Protein AF-A0A7V0VXF1-F1 (afdb_monomer_lite)

Secondary structure (DSSP, 8-state):
---S--------SHHHHHHHT---HHHHHHHHHHHHHTT-HHHH---S---PPPS-SS-S-EEEEES-SHHHHHHTT-PPPSS-EEEEE-GGG---TT----PPTT-------------B-S--SS--GGGGGGGB--

Radius of gyration: 20.46 Å; chains: 1; bounding box: 43×40×68 Å

Sequence (138 aa):
MVEKEQITDMITDILELICKGYFDVDVFADVLIFLERHSFMERYITRDRIKLNPPITNPSKIIALGLNYASHAKESGREAPKEPVIFCKATTSIIGPEEKIVIKSGIGRVDPEVELAVIIGRKAKNVKKEDAGHYIAG

pLDDT: mean 87.44, std 12.32, range [37.88, 97.81]

Foldseek 3Di:
DPDPPDPPDPDDAVLVCLQVVNLDPVNVVVVVVVCVVVVNCPVPPDPDDDQDWPNHLADPWDKDWPQPDCVVCVVVVHGRDPDTDIDTDDRNPGGGPPDDDDDDPPDDDDDDDDDDDWDQSDDDDPDDPVCRVVRTSD

Structure (mmCIF, N/CA/C/O backbone):
data_AF-A0A7V0VXF1-F1
#
_entry.id   AF-A0A7V0VXF1-F1
#
loop_
_atom_site.group_PDB
_atom_site.id
_atom_site.type_symbol
_atom_site.label_atom_id
_atom_site.label_alt_id
_atom_site.label_comp_id
_atom_site.label_asym_id
_atom_site.label_entity_id
_atom_site.label_seq_id
_atom_site.pdbx_PDB_ins_code
_atom_site.Cartn_x
_atom_site.Cartn_y
_atom_site.Cartn_z
_atom_site.occupancy
_atom_site.B_iso_or_equiv
_atom_site.auth_seq_id
_atom_site.auth_comp_id
_atom_site.auth_asym_id
_atom_site.auth_atom_id
_atom_site.pdbx_PDB_model_num
ATOM 1 N N . MET A 1 1 ? 9.529 -3.438 -40.253 1.00 37.88 1 MET A N 1
ATOM 2 C CA . MET A 1 1 ? 9.125 -2.125 -39.710 1.00 37.88 1 MET A CA 1
ATOM 3 C C . MET A 1 1 ? 7.877 -2.362 -38.891 1.00 37.88 1 MET A C 1
ATOM 5 O O . MET A 1 1 ? 6.841 -2.615 -39.481 1.00 37.88 1 MET A O 1
ATOM 9 N N . VAL A 1 2 ? 7.999 -2.413 -37.567 1.00 42.19 2 VAL A N 1
ATOM 10 C CA . VAL A 1 2 ? 6.830 -2.442 -36.677 1.00 42.19 2 VAL A CA 1
ATOM 11 C C . VAL A 1 2 ? 6.361 -0.995 -36.556 1.00 42.19 2 VAL A C 1
ATOM 13 O O . VAL A 1 2 ? 7.185 -0.109 -36.315 1.00 42.19 2 VAL A O 1
ATOM 16 N N . GLU A 1 3 ? 5.089 -0.750 -36.850 1.00 39.94 3 GLU A N 1
ATOM 17 C CA . GLU A 1 3 ? 4.490 0.583 -36.848 1.00 39.94 3 GLU A CA 1
ATOM 18 C C . GLU A 1 3 ? 4.641 1.237 -35.468 1.00 39.94 3 GLU A C 1
ATOM 20 O O . GLU A 1 3 ? 4.429 0.617 -34.430 1.00 39.94 3 GLU A O 1
ATOM 25 N N . LYS A 1 4 ? 5.054 2.509 -35.466 1.00 46.19 4 LYS A N 1
ATOM 26 C CA . LYS A 1 4 ? 5.319 3.340 -34.277 1.00 46.19 4 LYS A CA 1
ATOM 27 C C . LYS A 1 4 ? 4.048 3.746 -33.507 1.00 46.19 4 LYS A C 1
ATOM 29 O O . LYS A 1 4 ? 4.128 4.576 -32.606 1.00 46.19 4 LYS A O 1
ATOM 34 N N . GLU A 1 5 ? 2.894 3.176 -33.831 1.00 45.41 5 GLU A N 1
ATOM 35 C CA . GLU A 1 5 ? 1.595 3.517 -33.250 1.00 45.41 5 GLU A CA 1
ATOM 36 C C . GLU A 1 5 ? 1.151 2.465 -32.238 1.00 45.41 5 GLU A C 1
ATOM 38 O O . GLU A 1 5 ? 0.234 1.692 -32.473 1.00 45.41 5 GLU A O 1
ATOM 43 N N . GLN A 1 6 ? 1.850 2.432 -31.105 1.00 50.28 6 GLN A N 1
ATOM 44 C CA . GLN A 1 6 ? 1.342 2.000 -29.796 1.00 50.28 6 GLN A CA 1
ATOM 45 C C . GLN A 1 6 ? 2.444 2.235 -28.756 1.00 50.28 6 GLN A C 1
ATOM 47 O O . GLN A 1 6 ? 2.839 1.346 -28.006 1.00 50.28 6 GLN A O 1
ATOM 52 N N . ILE A 1 7 ? 2.984 3.458 -28.693 1.00 50.56 7 ILE A N 1
ATOM 53 C CA . ILE A 1 7 ? 3.579 3.892 -27.429 1.00 50.56 7 ILE A CA 1
ATOM 54 C C . ILE A 1 7 ? 2.373 4.102 -26.516 1.00 50.56 7 ILE A C 1
ATOM 56 O O . ILE A 1 7 ? 1.762 5.165 -26.525 1.00 50.56 7 ILE A O 1
ATOM 60 N N . THR A 1 8 ? 1.951 3.037 -25.831 1.00 58.22 8 THR A N 1
ATOM 61 C CA . THR A 1 8 ? 1.044 3.128 -24.685 1.00 58.22 8 THR A CA 1
ATOM 62 C C . THR A 1 8 ? 1.502 4.292 -23.821 1.00 58.22 8 THR A C 1
ATOM 64 O O . THR A 1 8 ? 2.707 4.387 -23.564 1.00 58.22 8 THR A O 1
ATOM 67 N N . ASP A 1 9 ? 0.570 5.156 -23.405 1.00 67.06 9 ASP A N 1
ATOM 68 C CA . ASP A 1 9 ? 0.846 6.225 -22.442 1.00 67.06 9 ASP A CA 1
ATOM 69 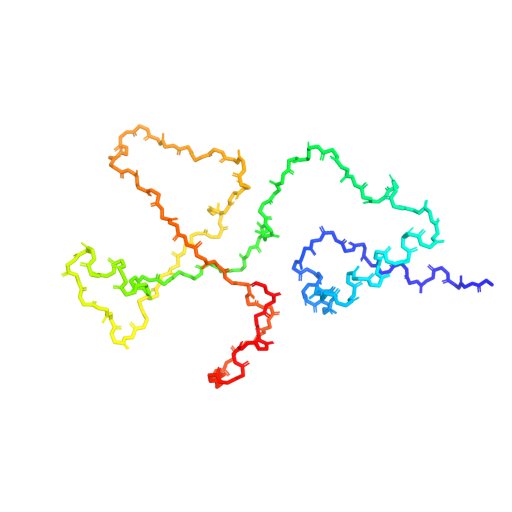C C . ASP A 1 9 ? 1.782 5.684 -21.360 1.00 67.06 9 ASP A C 1
ATOM 71 O O . ASP A 1 9 ? 1.549 4.606 -20.804 1.00 67.06 9 ASP A O 1
ATOM 75 N N . MET A 1 10 ? 2.913 6.366 -21.176 1.00 78.25 10 MET A N 1
ATOM 76 C CA . MET A 1 10 ? 3.975 5.902 -20.297 1.00 78.25 10 MET A CA 1
ATOM 77 C C . MET A 1 10 ? 3.390 5.708 -18.899 1.00 78.25 10 MET A C 1
ATOM 79 O O . MET A 1 10 ? 2.995 6.677 -18.254 1.00 78.25 10 MET A O 1
ATOM 83 N N . ILE A 1 11 ? 3.337 4.458 -18.438 1.00 83.38 11 ILE A N 1
ATOM 84 C CA . ILE A 1 11 ? 2.852 4.147 -17.097 1.00 83.38 11 ILE A CA 1
ATOM 85 C C . ILE A 1 11 ? 3.885 4.677 -16.108 1.00 83.38 11 ILE A C 1
ATOM 87 O O . ILE A 1 11 ? 5.036 4.240 -16.106 1.00 83.38 11 ILE A O 1
ATOM 91 N N . THR A 1 12 ? 3.473 5.640 -15.290 1.00 83.75 12 THR A N 1
ATOM 92 C CA . THR A 1 12 ? 4.360 6.334 -14.340 1.00 83.75 12 THR A CA 1
ATOM 93 C C . THR A 1 12 ? 3.961 6.133 -12.883 1.00 83.75 12 THR A C 1
ATOM 95 O O . THR A 1 12 ? 4.713 6.523 -11.993 1.00 83.75 12 THR A O 1
ATOM 98 N N . ASP A 1 13 ? 2.814 5.498 -12.627 1.00 85.75 13 ASP A N 1
ATOM 99 C CA . ASP A 1 13 ? 2.271 5.290 -11.286 1.00 85.75 13 ASP A CA 1
ATOM 100 C C . ASP A 1 13 ? 1.750 3.855 -11.092 1.00 85.75 13 ASP A C 1
ATOM 102 O O . ASP A 1 13 ? 1.237 3.212 -12.015 1.00 85.75 13 ASP A O 1
ATOM 106 N N . ILE A 1 14 ? 1.873 3.342 -9.866 1.00 90.12 14 ILE A N 1
ATOM 107 C CA . ILE A 1 14 ? 1.487 1.969 -9.524 1.00 90.12 14 ILE A CA 1
ATOM 108 C C . ILE A 1 14 ? -0.026 1.743 -9.636 1.00 90.12 14 ILE A C 1
ATOM 110 O O . ILE A 1 14 ? -0.451 0.634 -9.956 1.00 90.12 14 ILE A O 1
ATOM 114 N N . LEU A 1 15 ? -0.859 2.766 -9.397 1.00 88.75 15 LEU A N 1
ATOM 115 C CA . LEU A 1 15 ? -2.311 2.628 -9.520 1.00 88.75 15 LEU A CA 1
ATOM 116 C C . LEU A 1 15 ? -2.687 2.343 -10.968 1.00 88.75 15 LEU A C 1
ATOM 118 O O . LEU A 1 15 ? -3.608 1.566 -11.215 1.00 88.75 15 LEU A O 1
ATOM 122 N N . GLU A 1 16 ? -1.961 2.923 -11.921 1.00 89.12 16 GLU A N 1
ATOM 123 C CA . GLU A 1 16 ? -2.157 2.641 -13.335 1.00 89.12 16 GLU A CA 1
ATOM 124 C C . GLU A 1 16 ? -1.702 1.219 -13.697 1.00 89.12 16 GLU A C 1
ATOM 126 O O . GLU A 1 16 ? -2.438 0.527 -14.405 1.00 89.12 16 GLU A O 1
ATOM 131 N N . LEU A 1 17 ? -0.575 0.735 -13.149 1.00 90.94 17 LEU A N 1
ATOM 132 C CA . LEU A 1 17 ? -0.166 -0.675 -13.283 1.00 90.94 17 LEU A CA 1
ATOM 133 C C . LEU A 1 17 ? -1.243 -1.628 -12.751 1.00 90.94 17 LEU A C 1
ATOM 135 O O . LEU A 1 17 ? -1.605 -2.589 -13.431 1.00 90.94 17 LEU A O 1
ATOM 139 N N . ILE A 1 18 ? -1.788 -1.346 -11.565 1.00 91.69 18 ILE A N 1
ATOM 140 C CA . ILE A 1 18 ? -2.855 -2.145 -10.949 1.00 91.69 18 ILE A CA 1
ATOM 141 C C . ILE A 1 18 ? -4.119 -2.103 -11.820 1.00 91.69 18 ILE A C 1
ATOM 143 O O . ILE A 1 18 ? -4.689 -3.149 -12.127 1.00 91.69 18 ILE A O 1
ATOM 147 N N . CYS A 1 19 ? -4.539 -0.915 -12.271 1.00 88.25 19 CYS A N 1
ATOM 148 C CA . CYS A 1 19 ? -5.740 -0.746 -13.095 1.00 88.25 19 CYS A CA 1
ATOM 149 C C . CYS A 1 19 ? -5.633 -1.442 -14.457 1.00 88.25 19 CYS A C 1
ATOM 151 O O . CYS A 1 19 ? -6.632 -1.968 -14.948 1.00 88.25 19 CYS A O 1
ATOM 153 N N . LYS A 1 20 ? -4.443 -1.445 -15.071 1.00 88.94 20 LYS A N 1
ATOM 154 C CA . LYS A 1 20 ? -4.186 -2.125 -16.350 1.00 88.94 20 LYS A CA 1
ATOM 155 C C . L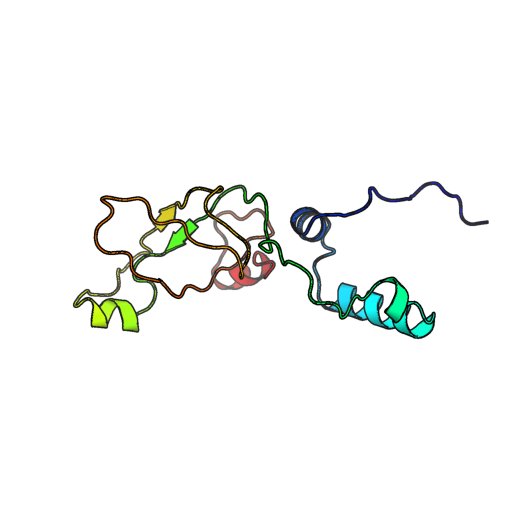YS A 1 20 ? -3.917 -3.626 -16.194 1.00 88.94 20 LYS A C 1
ATOM 157 O O . LYS A 1 20 ? -3.865 -4.323 -17.200 1.00 88.94 20 LYS A O 1
ATOM 162 N N . GLY A 1 21 ? -3.779 -4.128 -14.963 1.00 88.75 21 GLY A N 1
ATOM 163 C CA . GLY A 1 21 ? -3.489 -5.539 -14.694 1.00 88.75 21 GLY A CA 1
ATOM 164 C C . GLY A 1 21 ? -2.035 -5.937 -14.959 1.00 88.75 21 GLY A C 1
ATOM 165 O O . GLY A 1 21 ? -1.768 -7.107 -15.199 1.00 88.75 21 GLY A O 1
ATOM 166 N N . TYR A 1 22 ? -1.110 -4.976 -14.932 1.00 91.44 22 TYR A N 1
ATOM 167 C CA . TYR A 1 22 ? 0.329 -5.207 -15.105 1.00 91.44 22 TYR A CA 1
ATOM 168 C C . TYR A 1 22 ? 1.099 -5.264 -13.781 1.00 91.44 22 TYR A C 1
ATOM 170 O O . TYR A 1 22 ? 2.291 -5.553 -13.781 1.00 91.44 22 TYR A O 1
ATOM 178 N N . PHE A 1 23 ? 0.442 -4.978 -12.652 1.00 92.12 23 PHE A N 1
ATOM 179 C CA . PHE A 1 23 ? 1.019 -5.182 -11.325 1.00 92.12 23 PHE A CA 1
ATOM 180 C C . PHE A 1 23 ? 0.920 -6.661 -10.933 1.00 92.12 23 PHE A C 1
ATOM 182 O O . PHE A 1 23 ? 0.013 -7.059 -10.204 1.00 92.12 23 PHE A O 1
ATOM 189 N N . ASP A 1 24 ? 1.820 -7.468 -11.486 1.00 90.25 24 ASP A N 1
ATOM 190 C CA . ASP A 1 24 ? 1.836 -8.920 -11.334 1.00 90.25 24 ASP A CA 1
ATOM 191 C C . ASP A 1 24 ? 3.282 -9.439 -11.292 1.00 90.25 24 ASP A C 1
ATOM 193 O O . ASP A 1 24 ? 4.166 -8.917 -11.976 1.00 90.25 24 ASP A O 1
ATOM 197 N N . VAL A 1 25 ? 3.534 -10.448 -10.455 1.00 91.75 25 VAL A N 1
ATOM 198 C CA . VAL A 1 25 ? 4.885 -10.978 -10.226 1.00 91.75 25 VAL A CA 1
ATOM 199 C C . VAL A 1 25 ? 5.477 -11.629 -11.474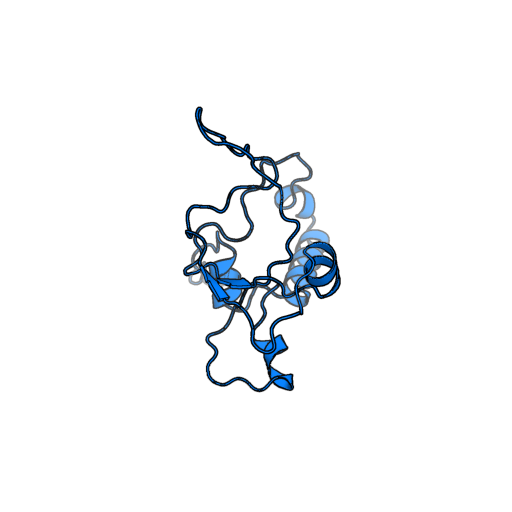 1.00 91.75 25 VAL A C 1
ATOM 201 O O . VAL A 1 25 ? 6.670 -11.453 -11.729 1.00 91.75 25 VAL A O 1
ATOM 204 N N . ASP A 1 26 ? 4.658 -12.312 -12.273 1.00 94.31 26 ASP A N 1
ATOM 205 C CA . ASP A 1 26 ? 5.107 -12.986 -13.489 1.00 94.31 26 ASP A CA 1
ATOM 206 C C . ASP A 1 26 ? 5.447 -11.943 -14.561 1.00 94.31 26 ASP A C 1
ATOM 208 O O . ASP A 1 26 ? 6.488 -12.030 -15.212 1.00 94.31 26 ASP A O 1
ATOM 212 N N . VAL A 1 27 ? 4.649 -10.871 -14.652 1.00 93.25 27 VAL A N 1
ATOM 213 C CA . VAL A 1 27 ? 4.947 -9.724 -15.528 1.00 93.25 27 VAL A CA 1
ATOM 214 C C . VAL A 1 27 ? 6.279 -9.075 -15.144 1.00 93.25 27 VAL A C 1
ATOM 216 O O . VAL A 1 27 ? 7.105 -8.790 -16.015 1.00 93.25 27 VAL A O 1
ATOM 219 N N . PHE A 1 28 ? 6.529 -8.851 -13.851 1.00 93.19 28 PHE A N 1
ATOM 220 C CA . PHE A 1 28 ? 7.806 -8.288 -13.406 1.00 93.19 28 PHE A CA 1
ATOM 221 C C . PHE A 1 28 ? 8.986 -9.230 -13.661 1.00 93.19 28 PHE A C 1
ATOM 223 O O . PHE A 1 28 ? 10.055 -8.762 -14.062 1.00 93.19 28 PHE A O 1
ATOM 230 N N . ALA A 1 29 ? 8.803 -10.538 -13.477 1.00 95.75 29 ALA A N 1
ATOM 231 C CA . ALA A 1 29 ? 9.823 -11.530 -13.793 1.00 95.75 29 ALA A CA 1
ATOM 232 C C . ALA A 1 29 ? 10.185 -11.502 -15.287 1.00 95.75 29 ALA A C 1
ATOM 234 O O . ALA A 1 29 ? 11.368 -11.419 -15.629 1.00 95.75 29 ALA A O 1
ATOM 235 N N . ASP A 1 30 ? 9.185 -11.467 -16.170 1.00 95.88 30 ASP A N 1
ATOM 236 C CA . ASP A 1 30 ? 9.386 -11.377 -17.618 1.00 95.88 30 ASP A CA 1
ATOM 237 C C . ASP A 1 30 ? 10.139 -10.102 -18.023 1.00 95.88 30 ASP A C 1
ATOM 239 O O . ASP A 1 30 ? 11.049 -10.148 -18.860 1.00 95.88 30 ASP A O 1
ATOM 243 N N . VAL A 1 31 ? 9.813 -8.963 -17.399 1.00 93.69 31 VAL A N 1
ATOM 244 C CA . VAL A 1 31 ? 10.531 -7.697 -17.618 1.00 93.69 31 VAL A CA 1
ATOM 245 C C . VAL A 1 31 ? 11.999 -7.827 -17.211 1.00 93.69 31 VAL A C 1
ATOM 247 O O . VAL A 1 31 ? 12.876 -7.438 -17.982 1.00 93.69 31 VAL A O 1
ATOM 250 N N . LEU A 1 32 ? 12.295 -8.398 -16.041 1.00 94.81 32 LEU A N 1
ATOM 251 C CA . LEU A 1 32 ? 13.675 -8.573 -15.578 1.00 94.81 32 LEU A CA 1
ATOM 252 C C . LEU A 1 32 ? 14.474 -9.509 -16.496 1.00 94.81 32 LEU A C 1
ATOM 254 O O . LEU A 1 32 ? 15.589 -9.164 -16.891 1.00 94.81 32 LEU A O 1
ATOM 258 N N . ILE A 1 33 ? 13.881 -10.632 -16.913 1.00 96.44 33 ILE A N 1
ATOM 259 C CA . ILE A 1 33 ? 14.489 -11.570 -17.871 1.00 96.44 33 ILE A CA 1
ATOM 260 C C . ILE A 1 33 ? 14.776 -10.865 -19.202 1.00 96.44 33 ILE A C 1
ATOM 262 O O . ILE A 1 33 ? 15.848 -11.034 -19.794 1.00 96.44 33 ILE A O 1
ATOM 266 N N . PHE A 1 34 ? 13.835 -10.052 -19.689 1.00 96.19 34 PHE A N 1
ATOM 267 C CA . PHE A 1 34 ? 14.027 -9.273 -20.906 1.00 96.19 34 PHE A CA 1
ATOM 268 C C . PHE A 1 34 ? 15.187 -8.281 -20.766 1.00 96.19 34 PHE A C 1
ATOM 270 O O . PHE A 1 34 ? 16.026 -8.193 -21.667 1.00 96.19 34 PHE A O 1
ATOM 277 N N . LEU A 1 35 ? 15.250 -7.539 -19.659 1.00 95.88 35 LEU A N 1
ATOM 278 C CA . LEU A 1 35 ? 16.310 -6.561 -19.414 1.00 95.88 35 LEU A CA 1
ATOM 279 C C . LEU A 1 35 ? 17.687 -7.225 -19.324 1.00 95.88 35 LEU A C 1
ATOM 281 O O . LEU A 1 35 ? 18.647 -6.707 -19.898 1.00 95.88 35 LEU A O 1
ATOM 285 N N . GLU A 1 36 ? 17.784 -8.376 -18.664 1.00 95.62 36 GLU A N 1
ATOM 286 C CA . GLU A 1 36 ? 19.019 -9.153 -18.573 1.00 95.62 36 GLU A CA 1
ATOM 287 C C . GLU A 1 36 ? 19.469 -9.656 -19.950 1.00 95.62 36 GLU A C 1
ATOM 289 O O . GLU A 1 36 ? 20.596 -9.379 -20.373 1.00 95.62 36 GLU A O 1
ATOM 294 N N . ARG A 1 37 ? 18.563 -10.298 -20.703 1.00 97.44 37 ARG A N 1
ATOM 295 C CA . ARG A 1 37 ? 18.852 -10.872 -22.031 1.00 97.44 37 ARG A CA 1
ATOM 296 C C . ARG A 1 37 ? 19.405 -9.852 -23.027 1.00 97.44 37 ARG A C 1
ATOM 298 O O . ARG A 1 37 ? 20.184 -10.222 -23.901 1.00 97.44 37 ARG A O 1
ATOM 305 N N . HIS A 1 38 ? 19.004 -8.587 -22.915 1.00 96.88 38 HIS A N 1
ATOM 306 C CA . HIS A 1 38 ? 19.437 -7.516 -23.820 1.00 96.88 38 HIS A CA 1
ATOM 307 C C . HIS A 1 38 ? 20.460 -6.562 -23.187 1.00 96.88 38 HIS A C 1
ATOM 309 O O . HIS A 1 38 ? 20.712 -5.493 -23.740 1.00 96.88 38 HIS A O 1
ATOM 315 N N . SER A 1 39 ? 21.046 -6.925 -22.038 1.00 95.12 39 SER A N 1
ATOM 316 C CA . SER A 1 39 ? 22.051 -6.110 -21.337 1.00 95.12 39 SER A CA 1
ATOM 317 C C . SER A 1 39 ? 21.568 -4.687 -21.005 1.00 95.12 39 SER A C 1
ATOM 319 O O . SER A 1 39 ? 22.329 -3.723 -21.053 1.00 95.12 39 SER A O 1
ATOM 321 N N . PHE A 1 40 ? 20.287 -4.549 -20.652 1.00 95.75 40 PHE A N 1
ATOM 322 C CA . PHE A 1 40 ? 19.648 -3.283 -20.281 1.00 95.75 40 PHE A CA 1
ATOM 323 C C . PHE A 1 40 ? 19.458 -3.093 -18.771 1.00 95.75 40 PHE A C 1
ATOM 325 O O . PHE A 1 40 ? 18.939 -2.055 -18.362 1.00 95.75 40 PHE A O 1
ATOM 332 N N . MET A 1 41 ? 19.901 -4.038 -17.938 1.00 92.31 41 MET A N 1
ATOM 333 C CA . MET A 1 41 ? 19.773 -3.951 -16.475 1.00 92.31 41 MET A CA 1
ATOM 334 C C . MET A 1 41 ? 20.330 -2.637 -15.917 1.00 92.31 41 MET A C 1
ATOM 336 O O . MET A 1 41 ? 19.591 -1.885 -15.294 1.00 92.31 41 MET A O 1
ATOM 340 N N . GLU A 1 42 ? 21.581 -2.298 -16.233 1.00 89.31 42 GLU A N 1
ATOM 341 C CA . GLU A 1 42 ? 22.242 -1.073 -15.743 1.00 89.31 42 GLU A CA 1
ATOM 342 C C . GLU A 1 42 ? 21.592 0.223 -16.258 1.00 89.31 42 GLU A C 1
ATOM 344 O O . GLU A 1 42 ? 21.820 1.301 -15.718 1.00 89.31 42 GLU A O 1
ATOM 349 N N . ARG A 1 43 ? 20.772 0.141 -17.314 1.00 89.19 43 ARG A N 1
ATOM 350 C CA . ARG A 1 43 ? 20.069 1.301 -17.873 1.00 89.19 43 ARG A CA 1
ATOM 351 C C . ARG A 1 43 ? 18.771 1.619 -17.129 1.00 89.19 43 ARG A C 1
ATOM 353 O O . ARG A 1 43 ? 18.397 2.787 -17.074 1.00 89.19 43 ARG A O 1
ATOM 360 N N . TYR A 1 44 ? 18.068 0.603 -16.627 1.00 87.75 44 TYR A N 1
ATOM 361 C CA . TYR A 1 44 ? 16.715 0.756 -16.070 1.00 87.75 44 TYR A CA 1
ATOM 362 C C . TYR A 1 44 ? 16.603 0.398 -14.588 1.00 87.75 44 TYR A C 1
ATOM 364 O O . TYR A 1 44 ? 15.649 0.817 -13.938 1.00 87.75 44 TYR A O 1
ATOM 372 N N . ILE A 1 45 ? 17.567 -0.339 -14.039 1.00 85.50 45 ILE A N 1
ATOM 373 C CA . ILE A 1 45 ? 17.631 -0.663 -12.617 1.00 85.50 45 ILE A CA 1
ATOM 374 C C . ILE A 1 45 ? 18.699 0.221 -11.984 1.00 85.50 45 ILE A C 1
ATOM 376 O O . ILE A 1 45 ? 19.890 0.043 -12.224 1.00 85.50 45 ILE A O 1
ATOM 380 N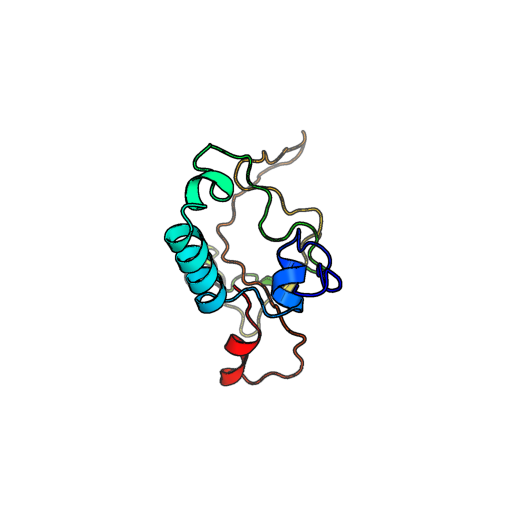 N . THR A 1 46 ? 18.274 1.171 -11.153 1.00 82.38 46 THR A N 1
ATOM 381 C CA . THR A 1 46 ? 19.204 1.929 -10.314 1.00 82.38 46 THR A CA 1
ATOM 382 C C . THR A 1 46 ? 19.481 1.168 -9.021 1.00 82.38 46 THR A C 1
ATOM 384 O O . THR A 1 46 ? 18.571 0.627 -8.391 1.00 82.38 46 THR A O 1
ATOM 387 N N . ARG A 1 47 ? 20.756 1.121 -8.632 1.00 72.38 47 ARG A N 1
ATOM 388 C CA . ARG A 1 47 ? 21.204 0.635 -7.316 1.00 72.38 47 ARG A CA 1
ATOM 389 C C . ARG A 1 47 ? 21.505 1.786 -6.358 1.00 72.38 47 ARG A C 1
ATOM 391 O O . ARG A 1 47 ? 21.902 1.544 -5.219 1.00 72.38 47 ARG A O 1
ATOM 398 N N . ASP A 1 48 ? 21.346 3.021 -6.826 1.00 82.19 48 ASP A N 1
ATOM 399 C CA . ASP A 1 48 ? 21.598 4.201 -6.021 1.00 82.19 48 ASP A CA 1
ATOM 400 C C . ASP A 1 48 ? 20.541 4.337 -4.935 1.00 82.19 48 ASP A C 1
ATOM 402 O O . ASP A 1 48 ? 19.390 3.905 -5.061 1.00 82.19 48 ASP A O 1
ATOM 406 N N . ARG A 1 49 ? 20.935 4.997 -3.849 1.00 78.06 49 ARG A N 1
ATOM 407 C CA . ARG A 1 49 ? 20.007 5.333 -2.782 1.00 78.06 49 ARG A CA 1
ATOM 408 C C . ARG A 1 49 ? 19.067 6.437 -3.266 1.00 78.06 49 ARG A C 1
ATOM 410 O O . ARG A 1 49 ? 19.398 7.619 -3.210 1.00 78.06 49 ARG A O 1
ATOM 417 N N . ILE A 1 50 ? 17.900 6.036 -3.752 1.00 86.94 50 ILE A N 1
ATOM 418 C CA . ILE A 1 50 ? 16.831 6.943 -4.174 1.00 86.94 50 ILE A CA 1
ATOM 419 C C . ILE A 1 50 ? 15.930 7.318 -2.995 1.00 86.94 50 ILE A C 1
ATOM 421 O O . ILE A 1 50 ? 15.717 6.523 -2.078 1.00 86.94 50 ILE A O 1
ATOM 425 N N . LYS A 1 51 ? 15.357 8.527 -3.030 1.00 89.56 51 LYS A N 1
ATOM 426 C CA . LYS A 1 51 ? 14.257 8.878 -2.125 1.00 89.56 51 LYS A CA 1
ATOM 427 C C . LYS A 1 51 ? 13.020 8.091 -2.559 1.00 89.56 51 LYS A C 1
ATOM 429 O O . LYS A 1 51 ? 12.497 8.323 -3.647 1.00 89.56 51 LYS A O 1
ATOM 434 N N . LEU A 1 52 ? 12.548 7.193 -1.701 1.00 89.56 52 LEU A N 1
ATOM 435 C CA . LEU A 1 52 ? 11.308 6.461 -1.933 1.00 89.56 52 LEU A CA 1
ATOM 436 C C . LEU A 1 52 ? 10.100 7.327 -1.563 1.00 89.56 52 LEU A C 1
ATOM 438 O O . LEU A 1 52 ? 10.011 7.864 -0.457 1.00 89.56 52 LEU A O 1
ATOM 442 N N . ASN A 1 53 ? 9.163 7.427 -2.498 1.00 91.25 53 ASN A N 1
ATOM 443 C CA . ASN A 1 53 ? 7.809 7.898 -2.236 1.00 91.25 53 ASN A CA 1
ATOM 444 C C . ASN A 1 53 ? 6.993 6.774 -1.576 1.00 91.25 53 ASN A C 1
ATOM 446 O O . ASN A 1 53 ? 7.407 5.609 -1.619 1.00 91.25 53 ASN A O 1
ATOM 450 N N . PRO A 1 54 ? 5.837 7.078 -0.966 1.00 91.69 54 PRO A N 1
ATOM 451 C CA . PRO A 1 54 ? 4.925 6.014 -0.579 1.00 91.69 54 PRO A CA 1
ATOM 452 C C . PRO A 1 54 ? 4.486 5.206 -1.812 1.00 91.69 54 PRO A C 1
ATOM 454 O O . PRO A 1 54 ? 4.361 5.794 -2.889 1.00 91.69 54 PRO A O 1
ATOM 457 N N . PRO A 1 55 ? 4.203 3.895 -1.671 1.00 88.25 55 PRO A N 1
ATOM 458 C CA . PRO A 1 55 ? 3.795 3.058 -2.799 1.00 88.25 55 PRO A CA 1
ATOM 459 C C . PRO A 1 55 ? 2.588 3.631 -3.543 1.00 88.25 55 PRO A C 1
ATOM 461 O O . PRO A 1 55 ? 2.586 3.670 -4.763 1.00 88.25 55 PRO A O 1
ATOM 464 N N . ILE A 1 56 ? 1.595 4.137 -2.806 1.00 91.38 56 ILE A N 1
ATOM 465 C CA . ILE A 1 56 ? 0.406 4.789 -3.356 1.00 91.38 56 ILE A CA 1
ATOM 466 C C . ILE A 1 56 ? 0.444 6.268 -2.982 1.00 91.38 56 ILE A C 1
ATOM 468 O O . ILE A 1 56 ? 0.316 6.619 -1.809 1.00 91.38 56 ILE A O 1
ATOM 472 N N . THR A 1 57 ? 0.602 7.135 -3.979 1.00 89.44 57 THR A N 1
ATOM 473 C CA . THR A 1 57 ? 0.755 8.587 -3.777 1.00 89.44 57 THR A CA 1
ATOM 474 C C . THR A 1 57 ? -0.580 9.320 -3.636 1.00 89.44 57 THR A C 1
ATOM 476 O O . THR A 1 57 ? -0.646 10.351 -2.971 1.00 89.44 57 THR A O 1
ATOM 479 N N . ASN A 1 58 ? -1.654 8.790 -4.230 1.00 89.75 58 ASN A N 1
ATOM 480 C CA . ASN A 1 58 ? -2.978 9.412 -4.209 1.00 89.75 58 ASN A CA 1
ATOM 481 C C . ASN A 1 58 ? -4.104 8.367 -4.069 1.00 89.75 58 ASN A C 1
ATOM 483 O O . ASN A 1 58 ? -4.839 8.101 -5.026 1.00 89.75 58 ASN A O 1
ATOM 487 N N . PRO A 1 59 ? -4.247 7.722 -2.897 1.00 91.75 59 PRO A N 1
ATOM 488 C CA . PRO A 1 59 ? -5.310 6.748 -2.688 1.00 91.75 59 PRO A CA 1
ATOM 489 C C . PRO A 1 59 ? -6.679 7.436 -2.659 1.00 91.75 59 PRO A C 1
ATOM 491 O O . PRO A 1 59 ? -6.849 8.504 -2.075 1.00 91.75 59 PRO A O 1
ATOM 494 N N . SER A 1 60 ? -7.706 6.778 -3.204 1.00 92.31 60 SER A N 1
ATOM 495 C CA . SER A 1 60 ? -9.080 7.298 -3.120 1.00 92.31 60 SER A CA 1
ATOM 496 C C . SER A 1 60 ? -9.640 7.288 -1.690 1.00 92.31 60 SER A C 1
ATOM 498 O O . SER A 1 60 ? -10.487 8.117 -1.350 1.00 92.31 60 SER A O 1
ATOM 500 N N . LYS A 1 61 ? -9.196 6.330 -0.862 1.00 94.12 61 LYS A N 1
ATOM 501 C CA . LYS A 1 61 ? -9.588 6.135 0.541 1.00 94.12 61 LYS A CA 1
ATOM 502 C C . LYS A 1 61 ? -8.465 5.438 1.305 1.00 94.12 61 LYS A C 1
ATOM 504 O O . LYS A 1 61 ? -7.767 4.604 0.739 1.00 94.12 61 LYS A O 1
ATOM 509 N N . ILE A 1 62 ? -8.369 5.720 2.602 1.00 96.25 62 ILE A N 1
ATOM 510 C CA . ILE A 1 62 ? -7.575 4.939 3.555 1.00 96.25 62 ILE A CA 1
ATOM 511 C C . ILE A 1 62 ? -8.529 4.467 4.642 1.00 96.25 62 ILE A C 1
ATOM 513 O O . ILE A 1 62 ? -9.084 5.285 5.378 1.00 96.25 62 ILE A O 1
ATOM 517 N N . ILE A 1 63 ? -8.737 3.156 4.710 1.00 95.88 63 ILE A N 1
ATOM 518 C CA . ILE A 1 63 ? -9.635 2.515 5.668 1.00 95.88 63 ILE A CA 1
ATOM 519 C C . ILE A 1 63 ? -8.763 1.758 6.663 1.00 95.88 63 ILE A C 1
ATOM 521 O O . ILE A 1 63 ? -7.982 0.899 6.265 1.00 95.88 63 ILE A O 1
ATOM 525 N N . ALA A 1 64 ? -8.892 2.093 7.940 1.00 94.38 64 ALA A N 1
ATOM 526 C CA . ALA A 1 64 ? -8.153 1.470 9.025 1.00 94.38 64 ALA A CA 1
ATOM 527 C C . ALA A 1 64 ? -9.096 0.646 9.909 1.00 94.38 64 ALA A C 1
ATOM 529 O O . ALA A 1 64 ? -10.295 0.933 10.012 1.00 94.38 64 ALA A O 1
ATOM 530 N N . LEU A 1 65 ? -8.532 -0.385 10.536 1.00 91.88 65 LEU A N 1
ATOM 531 C CA . LEU A 1 65 ? -9.239 -1.292 11.430 1.00 91.88 65 LEU A CA 1
ATOM 532 C C . LEU A 1 65 ? -8.705 -1.124 12.849 1.00 91.88 65 LEU A C 1
ATOM 534 O O . LEU A 1 65 ? -7.515 -1.288 13.091 1.00 91.88 65 LEU A O 1
ATOM 538 N N . GLY A 1 66 ? -9.589 -0.798 13.785 1.00 88.25 66 GLY A N 1
ATOM 539 C CA . GLY A 1 66 ? -9.260 -0.711 15.202 1.00 88.25 66 GLY A CA 1
ATOM 540 C C . GLY A 1 66 ? -9.356 -2.072 15.886 1.00 88.25 66 GLY A C 1
ATOM 541 O O . GLY A 1 66 ? -10.288 -2.833 15.624 1.00 88.25 66 GLY A O 1
ATOM 542 N N . LEU A 1 67 ? -8.421 -2.350 16.801 1.00 82.44 67 LEU A N 1
ATOM 543 C CA . LEU A 1 67 ? -8.430 -3.536 17.675 1.00 82.44 67 LEU A CA 1
ATOM 544 C C . LEU A 1 67 ? -8.547 -4.879 16.922 1.00 82.44 67 LEU A C 1
ATOM 546 O O . LEU A 1 67 ? -9.065 -5.856 17.461 1.00 82.44 67 LEU A O 1
ATOM 550 N N . ASN A 1 68 ? -8.062 -4.944 15.679 1.00 83.12 68 ASN A N 1
ATOM 551 C CA . ASN A 1 68 ? -8.102 -6.150 14.844 1.00 83.12 68 ASN A CA 1
ATOM 552 C C . ASN A 1 68 ? -6.980 -7.154 15.166 1.00 83.12 68 ASN A C 1
ATOM 554 O O . ASN A 1 68 ? -7.043 -8.301 14.728 1.00 83.12 68 ASN A O 1
ATOM 558 N N . TYR A 1 69 ? -5.985 -6.755 15.963 1.00 81.31 69 TYR A N 1
ATOM 559 C CA . TYR A 1 69 ? -4.975 -7.650 16.521 1.00 81.31 69 TYR A CA 1
ATOM 560 C C . TYR A 1 69 ? -5.367 -8.057 17.941 1.00 81.31 69 TYR A C 1
ATOM 562 O O . TYR A 1 69 ? -5.382 -7.241 18.864 1.00 81.31 69 TYR A O 1
ATOM 570 N N . ALA A 1 70 ? -5.654 -9.347 18.133 1.00 72.50 70 ALA A N 1
ATOM 571 C CA . ALA A 1 70 ? -6.100 -9.881 19.420 1.00 72.50 70 ALA A CA 1
ATOM 572 C C . ALA A 1 70 ? -5.080 -9.663 20.555 1.00 72.50 70 ALA A C 1
ATOM 574 O O . ALA A 1 70 ? -5.470 -9.514 21.711 1.00 72.50 70 ALA A O 1
ATOM 575 N N . SER A 1 71 ? -3.782 -9.635 20.239 1.00 73.56 71 SER A N 1
ATOM 576 C CA . SER A 1 71 ? -2.713 -9.305 21.191 1.00 73.56 71 SER A CA 1
ATOM 577 C C . SER A 1 71 ? -2.813 -7.859 21.684 1.00 73.56 71 SER A C 1
ATOM 579 O O . SER A 1 71 ? -2.787 -7.628 22.889 1.00 73.56 71 SER A O 1
ATOM 581 N N . HIS A 1 72 ? -3.011 -6.909 20.772 1.00 75.50 72 HIS A N 1
ATOM 582 C CA . HIS A 1 72 ? -3.135 -5.487 21.091 1.00 75.50 72 HIS A CA 1
ATOM 583 C C . HIS A 1 72 ? -4.426 -5.170 21.869 1.00 75.50 72 HIS A C 1
ATOM 585 O O . HIS A 1 72 ? -4.422 -4.371 22.808 1.00 75.50 72 HIS A O 1
ATOM 591 N N . ALA A 1 73 ? -5.532 -5.855 21.550 1.00 73.88 73 ALA A N 1
ATOM 592 C CA . ALA A 1 73 ? -6.773 -5.740 22.320 1.00 73.88 73 ALA A CA 1
ATOM 593 C C . ALA A 1 73 ? -6.570 -6.159 23.790 1.00 73.88 73 ALA A C 1
ATOM 595 O O . ALA A 1 73 ? -6.953 -5.422 24.702 1.00 73.88 73 ALA A O 1
ATOM 596 N N . LYS A 1 74 ? -5.885 -7.292 24.018 1.00 72.69 74 LYS A N 1
ATOM 597 C CA . LYS A 1 74 ? -5.552 -7.788 25.364 1.00 72.69 74 LYS A CA 1
ATOM 598 C C . LYS A 1 74 ? -4.658 -6.824 26.144 1.00 72.69 74 LYS A C 1
ATOM 600 O O . LYS A 1 74 ? -4.920 -6.600 27.321 1.00 72.69 74 LYS A O 1
ATOM 605 N N . GLU A 1 75 ? -3.641 -6.247 25.504 1.00 71.00 75 GLU A N 1
ATOM 606 C CA . GLU A 1 75 ? -2.744 -5.254 26.120 1.00 71.00 75 GLU A CA 1
ATOM 607 C C . GLU A 1 75 ? -3.505 -4.008 26.593 1.00 71.00 75 GLU A C 1
ATOM 609 O O . GLU A 1 75 ? -3.262 -3.493 27.682 1.00 71.00 75 GLU A O 1
ATOM 614 N N . SER A 1 76 ? -4.501 -3.581 25.817 1.00 69.81 76 SER A N 1
ATOM 615 C CA . SER A 1 76 ? -5.363 -2.445 26.155 1.00 69.81 76 SER A CA 1
ATOM 616 C C . SER A 1 76 ? -6.443 -2.769 27.201 1.00 69.81 76 SER A C 1
ATOM 618 O O . SER A 1 76 ? -7.275 -1.909 27.499 1.00 69.81 76 SER A O 1
ATOM 620 N N . GLY A 1 77 ? -6.493 -4.004 27.719 1.00 76.81 77 GLY A N 1
ATOM 621 C CA . GLY A 1 77 ? -7.543 -4.467 28.634 1.00 76.81 77 GLY A CA 1
ATOM 622 C C . GLY A 1 77 ? -8.937 -4.515 27.999 1.00 76.81 77 GLY A C 1
ATOM 623 O O . GLY A 1 77 ? -9.939 -4.405 28.705 1.00 76.81 77 GLY A O 1
ATOM 624 N N . ARG A 1 78 ? -9.016 -4.628 26.666 1.00 72.94 78 ARG A N 1
ATOM 625 C CA . ARG A 1 78 ? -10.267 -4.628 25.896 1.00 72.94 78 ARG A CA 1
ATOM 626 C C . ARG A 1 78 ? -10.515 -6.001 25.277 1.00 72.94 78 ARG A C 1
ATOM 628 O O . ARG A 1 78 ? -9.591 -6.680 24.836 1.00 72.94 78 ARG A O 1
ATOM 635 N N . GLU A 1 79 ? -11.778 -6.402 25.198 1.00 75.00 79 GLU A N 1
ATOM 636 C CA . GLU A 1 79 ? -12.154 -7.561 24.389 1.00 75.00 79 GLU A CA 1
ATOM 637 C C . GLU A 1 79 ? -12.037 -7.226 22.898 1.00 75.00 79 GLU A C 1
ATOM 639 O O . GLU A 1 79 ? -12.304 -6.097 22.475 1.00 75.00 79 GLU A O 1
ATOM 644 N N . ALA A 1 80 ? -11.636 -8.212 22.093 1.00 76.56 80 ALA A N 1
ATOM 645 C CA . ALA A 1 80 ? -11.655 -8.062 20.645 1.00 76.56 80 ALA A CA 1
ATOM 646 C C . ALA A 1 80 ? -13.111 -7.852 20.185 1.00 76.56 80 ALA A C 1
ATOM 648 O O . ALA A 1 80 ? -13.996 -8.615 20.590 1.00 76.56 80 ALA A O 1
ATOM 649 N N . PRO A 1 81 ? -13.386 -6.829 19.362 1.00 81.38 81 PRO A N 1
ATOM 650 C CA . PRO A 1 81 ? -14.745 -6.531 18.946 1.00 81.38 81 PRO A CA 1
ATOM 651 C C . PRO A 1 81 ? -15.298 -7.660 18.061 1.00 81.38 81 PRO A C 1
ATOM 653 O O . PRO A 1 81 ? -14.574 -8.262 17.268 1.00 81.38 81 PRO A O 1
ATOM 656 N N . LYS A 1 82 ? -16.599 -7.954 18.194 1.00 85.50 82 LYS A N 1
ATOM 657 C CA . LYS A 1 82 ? -17.279 -9.000 17.400 1.00 85.50 82 LYS A CA 1
ATOM 658 C C . LYS A 1 82 ? -17.394 -8.645 15.917 1.00 85.50 82 LYS A C 1
ATOM 660 O O . LYS A 1 82 ? -17.499 -9.535 15.082 1.00 85.50 82 LYS A O 1
ATOM 665 N N . GLU A 1 83 ? -17.374 -7.353 15.612 1.00 87.38 83 GLU A N 1
ATOM 666 C CA . GLU A 1 83 ? -17.381 -6.808 14.261 1.00 87.38 83 GLU A CA 1
ATOM 667 C C . GLU A 1 83 ? -16.197 -5.846 14.087 1.00 87.38 83 GLU A C 1
ATOM 669 O O . GLU A 1 83 ? -15.747 -5.253 15.072 1.00 87.38 83 GLU A O 1
ATOM 674 N N . PRO A 1 84 ? -15.672 -5.667 12.862 1.00 87.94 84 PRO A N 1
ATOM 675 C CA . PRO A 1 84 ? -14.548 -4.770 12.630 1.00 87.94 84 PRO A CA 1
ATOM 676 C C . PRO A 1 84 ? -14.881 -3.319 12.997 1.00 87.94 84 PRO A C 1
ATOM 678 O O . PRO A 1 84 ? -15.842 -2.740 12.491 1.00 87.94 84 PRO A O 1
ATOM 681 N N . VAL A 1 85 ? -14.041 -2.699 13.827 1.00 90.62 85 VAL A N 1
ATOM 682 C CA . VAL A 1 85 ? -14.118 -1.257 14.090 1.00 90.62 85 VAL A CA 1
ATOM 683 C C . VAL A 1 85 ? -13.435 -0.534 12.939 1.00 90.62 85 VAL A C 1
ATOM 685 O O . VAL A 1 85 ? -12.218 -0.608 12.799 1.00 90.62 85 VAL A O 1
ATOM 688 N N . ILE A 1 86 ? -14.213 0.150 12.105 1.00 93.88 86 ILE A N 1
ATOM 689 C CA . ILE A 1 86 ? -13.717 0.794 10.887 1.00 93.88 86 ILE A CA 1
ATOM 690 C C . ILE A 1 86 ? -13.653 2.308 11.078 1.00 93.88 86 ILE A C 1
ATOM 692 O O . ILE A 1 86 ? -14.617 2.928 11.526 1.00 93.88 86 ILE A O 1
ATOM 696 N N . PHE A 1 87 ? -12.540 2.914 10.671 1.00 94.31 87 PHE A N 1
ATOM 697 C CA . PHE A 1 87 ? -12.394 4.366 10.588 1.00 94.31 87 PHE A CA 1
ATOM 698 C C . PHE A 1 87 ? -11.575 4.769 9.359 1.00 94.31 87 PHE A C 1
ATOM 700 O O . PHE A 1 87 ? -10.918 3.942 8.729 1.00 94.31 87 PHE A O 1
ATOM 707 N N . CYS A 1 88 ? -11.638 6.046 8.984 1.00 95.69 88 CYS A N 1
ATOM 708 C CA . CYS A 1 88 ? -10.889 6.577 7.847 1.00 95.69 88 CYS A CA 1
ATOM 709 C C . CYS A 1 88 ? -9.727 7.448 8.324 1.00 95.69 88 CYS A C 1
ATOM 711 O O . CYS A 1 88 ? -9.884 8.242 9.252 1.00 95.69 88 CYS A O 1
ATOM 713 N N . LYS A 1 89 ? -8.588 7.341 7.639 1.00 94.94 89 LYS A N 1
ATOM 714 C CA . LYS A 1 89 ? -7.484 8.307 7.735 1.00 94.94 89 LYS A CA 1
ATOM 715 C C . LYS A 1 89 ? -7.565 9.275 6.547 1.00 94.94 89 LYS A C 1
ATOM 717 O O . LYS A 1 89 ? -8.128 8.943 5.502 1.00 94.94 89 LYS A O 1
ATOM 722 N N . ALA A 1 90 ? -7.044 10.490 6.715 1.00 95.62 90 ALA A N 1
ATOM 723 C CA . ALA A 1 90 ? -7.003 11.468 5.630 1.00 95.62 90 ALA A CA 1
ATOM 724 C C . ALA A 1 90 ? -6.108 10.945 4.498 1.00 95.62 90 ALA A C 1
ATOM 726 O O . ALA A 1 90 ? -4.984 10.532 4.752 1.00 95.62 90 ALA A O 1
ATOM 727 N N . THR A 1 91 ? -6.564 10.985 3.246 1.00 95.56 91 THR A N 1
ATOM 728 C CA . THR A 1 91 ? -5.781 10.472 2.102 1.00 95.56 91 THR A CA 1
ATOM 729 C C . THR A 1 91 ? -4.445 11.197 1.922 1.00 95.56 91 THR A C 1
ATOM 731 O O . THR A 1 91 ? -3.489 10.620 1.422 1.00 95.56 91 THR A O 1
ATOM 734 N N . THR A 1 92 ? -4.356 12.434 2.410 1.00 94.00 92 THR A N 1
ATOM 735 C CA . THR A 1 92 ? -3.149 13.267 2.423 1.00 94.00 92 THR A CA 1
ATOM 736 C C . THR A 1 92 ? -2.180 12.946 3.568 1.00 94.00 92 THR A C 1
ATOM 738 O O . THR A 1 92 ? -1.206 13.673 3.743 1.00 94.00 92 THR A O 1
ATOM 741 N N . SER A 1 93 ? -2.451 11.935 4.404 1.00 93.38 93 SER A N 1
ATOM 742 C CA . SER A 1 93 ? -1.612 11.605 5.568 1.00 93.38 93 SER A CA 1
ATOM 743 C C . SER A 1 93 ? -0.527 10.562 5.287 1.00 93.38 93 SER A C 1
ATOM 745 O O . SER A 1 93 ? 0.198 10.201 6.211 1.00 93.38 93 SER A O 1
ATOM 747 N N . ILE A 1 94 ? -0.436 10.031 4.064 1.00 93.75 94 ILE A N 1
ATOM 748 C CA . ILE A 1 94 ? 0.610 9.079 3.676 1.00 93.75 94 ILE A CA 1
ATOM 749 C C . ILE A 1 94 ? 1.856 9.857 3.243 1.00 93.75 94 ILE A C 1
ATOM 751 O O . ILE A 1 94 ? 1.767 10.768 2.424 1.00 93.75 94 ILE A O 1
ATOM 755 N N . ILE A 1 95 ? 3.012 9.465 3.771 1.00 94.62 95 ILE A N 1
ATOM 756 C CA . ILE A 1 95 ? 4.331 10.003 3.417 1.00 94.62 95 ILE A CA 1
ATOM 757 C C . ILE A 1 95 ? 5.301 8.852 3.131 1.00 94.62 95 ILE A C 1
ATOM 759 O O . ILE A 1 95 ? 5.011 7.697 3.456 1.00 94.62 95 ILE A O 1
ATOM 763 N N . GLY A 1 96 ? 6.438 9.154 2.503 1.00 94.44 96 GLY A N 1
ATOM 764 C CA . GLY A 1 96 ? 7.472 8.161 2.220 1.00 94.44 96 GLY A CA 1
ATOM 765 C C . GLY A 1 96 ? 8.106 7.581 3.495 1.00 94.44 96 GLY A C 1
ATOM 766 O O . GLY A 1 96 ? 8.068 8.214 4.552 1.00 94.44 96 GLY A O 1
ATOM 767 N N . PRO A 1 97 ? 8.738 6.398 3.409 1.00 93.56 97 PRO A N 1
ATOM 768 C CA . PRO A 1 97 ? 9.260 5.673 4.574 1.00 93.56 97 PRO A CA 1
ATOM 769 C C . PRO A 1 97 ? 10.382 6.408 5.324 1.00 93.56 97 PRO A C 1
ATOM 771 O O . PRO A 1 97 ? 10.588 6.168 6.508 1.00 93.56 97 PRO A O 1
ATOM 774 N N . GLU A 1 98 ? 11.107 7.304 4.649 1.00 93.62 98 GLU A N 1
ATOM 775 C CA . GLU A 1 98 ? 12.180 8.112 5.248 1.00 93.62 98 GLU A CA 1
ATOM 776 C C . GLU A 1 98 ? 11.734 9.555 5.569 1.00 93.62 98 GLU A C 1
ATOM 778 O O . GLU A 1 98 ? 12.545 10.389 5.981 1.00 93.62 98 GLU A O 1
ATOM 783 N N . GLU A 1 99 ? 10.456 9.890 5.359 1.00 94.31 99 GLU A N 1
ATOM 784 C CA . GLU A 1 99 ? 9.944 11.238 5.605 1.00 94.31 99 GLU A CA 1
ATOM 785 C C . GLU A 1 99 ? 9.612 11.474 7.083 1.00 94.31 99 GLU A C 1
ATOM 787 O O . GLU A 1 99 ? 9.265 10.570 7.841 1.00 94.31 99 GLU A O 1
ATOM 792 N N . LYS A 1 100 ? 9.742 12.730 7.520 1.00 94.62 100 LYS A N 1
ATOM 793 C CA . LYS A 1 100 ? 9.595 13.095 8.932 1.00 94.62 100 LYS A CA 1
ATOM 794 C C . LYS A 1 100 ? 8.135 13.366 9.280 1.00 94.62 100 LYS A C 1
ATOM 796 O O . LYS A 1 100 ? 7.479 14.177 8.629 1.00 94.62 100 LYS A O 1
ATOM 801 N N . ILE A 1 101 ? 7.676 12.798 10.392 1.00 94.06 101 ILE A N 1
ATOM 802 C CA . ILE A 1 101 ? 6.422 13.204 11.034 1.00 94.06 101 ILE A CA 1
ATOM 803 C C . ILE A 1 101 ? 6.675 14.509 11.795 1.00 94.06 101 ILE A C 1
ATOM 805 O O . ILE A 1 101 ? 7.449 14.550 12.752 1.00 94.06 101 ILE A O 1
ATOM 809 N N . VAL A 1 102 ? 6.029 15.593 11.367 1.00 93.88 102 VAL A N 1
ATOM 810 C CA . VAL A 1 102 ? 6.152 16.903 12.019 1.00 93.88 102 VAL A CA 1
ATOM 811 C C . VAL A 1 102 ? 5.115 17.020 13.135 1.00 93.88 102 VAL A C 1
ATOM 813 O O . VAL A 1 102 ? 3.925 17.195 12.875 1.00 93.88 102 VAL A O 1
ATOM 816 N N . ILE A 1 103 ? 5.572 16.967 14.385 1.00 94.00 103 ILE A N 1
ATOM 817 C CA . ILE A 1 103 ? 4.727 17.159 15.570 1.00 94.00 103 ILE A CA 1
ATOM 818 C C . ILE A 1 103 ? 4.743 18.645 15.946 1.00 94.00 103 ILE A C 1
ATOM 820 O O . ILE A 1 103 ? 5.795 19.215 16.230 1.00 94.00 103 ILE A O 1
ATOM 824 N N . LYS A 1 104 ? 3.573 19.291 15.922 1.00 92.06 104 LYS A N 1
ATOM 825 C CA . LYS A 1 104 ? 3.430 20.714 16.271 1.00 92.06 104 LYS A CA 1
ATOM 826 C C . LYS A 1 104 ? 3.466 20.923 17.790 1.00 92.06 104 LYS A C 1
ATOM 828 O O . LYS A 1 104 ? 3.092 20.041 18.558 1.00 92.06 104 LYS A O 1
ATOM 833 N N . SER A 1 105 ? 3.860 22.121 18.222 1.00 93.94 105 SER A N 1
ATOM 834 C CA . SER A 1 105 ? 3.821 22.522 19.634 1.00 93.94 105 SER A CA 1
ATOM 835 C C . SER A 1 105 ? 2.405 22.428 20.212 1.00 93.94 105 SER A C 1
ATOM 837 O O . SER A 1 105 ? 1.448 22.839 19.556 1.00 93.94 105 SER A O 1
ATOM 839 N N . GLY A 1 106 ? 2.278 21.946 21.449 1.00 93.69 106 GLY A N 1
ATOM 840 C CA . GLY A 1 106 ? 0.990 21.796 22.139 1.00 93.69 106 GLY A CA 1
ATOM 841 C C . GLY A 1 106 ? 0.288 20.457 21.893 1.00 93.69 106 GLY A C 1
ATOM 842 O O . GLY A 1 106 ? -0.720 20.181 22.538 1.00 93.69 106 GLY A O 1
ATOM 843 N N . ILE A 1 107 ? 0.822 19.605 21.011 1.00 92.50 107 ILE A N 1
ATOM 844 C CA . ILE A 1 107 ? 0.411 18.201 20.931 1.00 92.50 107 ILE A CA 1
ATOM 845 C C . ILE A 1 107 ? 0.985 17.457 22.141 1.00 92.50 107 ILE A C 1
ATOM 847 O O . ILE A 1 107 ? 2.156 17.624 22.475 1.00 92.50 107 ILE A O 1
ATOM 851 N N . GLY A 1 108 ? 0.135 16.675 22.811 1.00 92.00 108 GLY A N 1
ATOM 852 C CA . GLY A 1 108 ? 0.517 15.848 23.952 1.00 92.00 108 GLY A CA 1
ATOM 853 C C . GLY A 1 108 ? 1.284 14.597 23.520 1.00 92.00 108 GLY A C 1
ATOM 854 O O . GLY A 1 108 ? 2.282 14.664 22.807 1.00 92.00 108 GLY A O 1
ATOM 855 N N . ARG A 1 109 ? 0.816 13.431 23.962 1.00 92.38 109 ARG A N 1
ATOM 856 C CA . ARG A 1 109 ? 1.439 12.150 23.623 1.00 92.38 109 ARG A CA 1
ATOM 857 C C . ARG A 1 109 ? 1.153 11.767 22.166 1.00 92.38 109 ARG A C 1
ATOM 859 O O . ARG A 1 109 ? 0.010 11.836 21.723 1.00 92.38 109 ARG A O 1
ATOM 866 N N . VAL A 1 110 ? 2.199 11.351 21.454 1.00 92.94 110 VAL A N 1
ATOM 867 C CA . VAL A 1 110 ? 2.129 10.760 20.113 1.00 92.94 110 VAL A CA 1
ATOM 868 C C . VAL A 1 110 ? 2.766 9.384 20.198 1.00 92.94 110 VAL A C 1
ATOM 870 O O . VAL A 1 110 ? 3.931 9.277 20.576 1.00 92.94 110 VAL A O 1
ATOM 873 N N . ASP A 1 111 ? 2.003 8.353 19.855 1.00 91.44 111 ASP A N 1
ATOM 874 C CA . ASP A 1 111 ? 2.461 6.968 19.870 1.00 91.44 111 ASP A CA 1
ATOM 875 C C . ASP A 1 111 ? 2.562 6.428 18.437 1.00 91.44 111 ASP A C 1
ATOM 877 O O . ASP A 1 111 ? 1.707 6.740 17.600 1.00 91.44 111 ASP A O 1
ATOM 881 N N . PRO A 1 112 ? 3.609 5.649 18.122 1.00 91.19 112 PRO A N 1
ATOM 882 C CA . PRO A 1 112 ? 3.675 4.923 16.866 1.00 91.19 112 PRO A CA 1
ATOM 883 C C . PRO A 1 112 ? 2.726 3.721 16.896 1.00 91.19 112 PRO A C 1
ATOM 885 O O . PRO A 1 112 ? 2.663 2.999 17.887 1.00 91.19 112 PRO A O 1
ATOM 888 N N . GLU A 1 113 ? 2.063 3.466 15.772 1.00 88.69 113 GLU A N 1
ATOM 889 C CA . GLU A 1 113 ? 1.266 2.259 15.551 1.00 88.69 113 GLU A CA 1
ATOM 890 C C . GLU A 1 113 ? 1.902 1.455 14.418 1.00 88.69 113 GLU A C 1
ATOM 892 O O . GLU A 1 113 ? 2.103 1.966 13.311 1.00 88.69 113 GLU A O 1
ATOM 897 N N . VAL A 1 114 ? 2.251 0.200 14.699 1.00 90.31 114 VAL A N 1
ATOM 898 C CA . VAL A 1 114 ? 2.781 -0.718 13.687 1.00 90.31 114 VAL A CA 1
ATOM 899 C C . VAL A 1 114 ? 1.601 -1.436 13.047 1.00 90.31 114 VAL A C 1
ATOM 901 O O . VAL A 1 114 ? 0.985 -2.310 13.651 1.00 90.31 114 VAL A O 1
ATOM 904 N N . GLU A 1 115 ? 1.286 -1.059 11.812 1.00 91.88 115 GLU A N 1
ATOM 905 C CA . GLU A 1 115 ? 0.156 -1.595 11.053 1.00 91.88 115 GLU A CA 1
ATOM 906 C C . GLU A 1 115 ? 0.638 -2.331 9.793 1.00 91.88 115 GLU A C 1
ATOM 908 O O . GLU A 1 115 ? 1.692 -2.026 9.233 1.00 91.88 115 GLU A O 1
ATOM 913 N N . LEU A 1 116 ? -0.173 -3.281 9.320 1.00 93.00 116 LEU A N 1
ATOM 914 C CA . LEU A 1 116 ? -0.058 -3.859 7.982 1.00 93.00 116 LEU A CA 1
ATOM 915 C C . LEU A 1 116 ? -1.203 -3.316 7.129 1.00 93.00 116 LEU A C 1
ATOM 917 O O . LEU A 1 116 ? -2.368 -3.415 7.519 1.00 93.00 116 LEU A O 1
ATOM 921 N N . ALA A 1 117 ? -0.865 -2.769 5.967 1.00 93.62 117 ALA A N 1
ATOM 922 C CA . ALA A 1 117 ? -1.832 -2.311 4.983 1.00 93.62 117 ALA A CA 1
ATOM 923 C C . ALA A 1 117 ? -1.892 -3.285 3.805 1.00 93.62 117 ALA A C 1
ATOM 925 O O . ALA A 1 117 ? -0.891 -3.904 3.458 1.00 93.62 117 ALA A O 1
ATOM 926 N N . VAL A 1 118 ? -3.069 -3.370 3.188 1.00 94.94 118 VAL A N 1
ATOM 927 C CA . VAL A 1 118 ? -3.284 -4.042 1.904 1.00 94.94 118 VAL A CA 1
ATOM 928 C C . VAL A 1 118 ? -3.909 -3.054 0.926 1.00 94.94 118 VAL A C 1
ATOM 930 O O . VAL A 1 118 ? -4.686 -2.176 1.319 1.00 94.94 11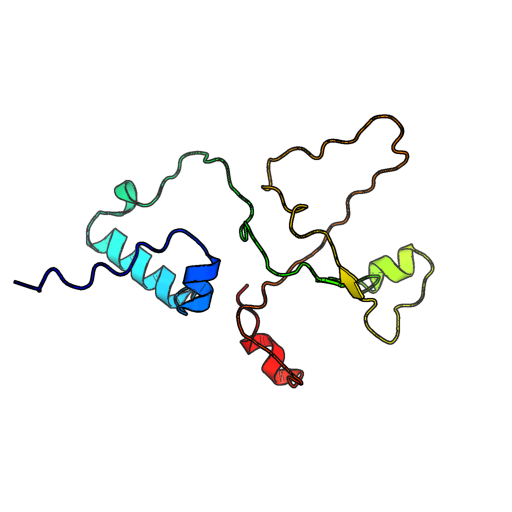8 VAL A O 1
ATOM 933 N N . ILE A 1 119 ? -3.592 -3.198 -0.353 1.00 94.44 119 ILE A N 1
ATOM 934 C CA . ILE A 1 119 ? -4.120 -2.391 -1.446 1.00 94.44 119 ILE A CA 1
ATOM 935 C C . ILE A 1 119 ? -5.241 -3.160 -2.131 1.00 94.44 119 ILE A C 1
ATOM 937 O O . ILE A 1 119 ? -5.042 -4.237 -2.685 1.00 94.44 119 ILE A O 1
ATOM 941 N N . ILE A 1 120 ? -6.441 -2.584 -2.135 1.00 94.75 120 ILE A N 1
ATOM 942 C CA . ILE A 1 120 ? -7.574 -3.142 -2.875 1.00 94.75 120 ILE A CA 1
ATOM 943 C C . ILE A 1 120 ? -7.491 -2.665 -4.326 1.00 94.75 120 ILE A C 1
ATOM 945 O O . ILE A 1 120 ? -7.751 -1.497 -4.615 1.00 94.75 120 ILE A O 1
ATOM 949 N N . GLY A 1 121 ? -7.119 -3.566 -5.236 1.00 92.62 121 GLY A N 1
ATOM 950 C CA . GLY A 1 121 ? -6.869 -3.240 -6.645 1.00 92.62 121 GLY A CA 1
ATOM 951 C C . GLY A 1 121 ? -8.086 -3.352 -7.558 1.00 92.62 121 GLY A C 1
ATOM 952 O O . GLY A 1 121 ? -8.052 -2.889 -8.696 1.00 92.62 121 GLY A O 1
ATOM 953 N N . ARG A 1 122 ? -9.175 -3.972 -7.086 1.00 91.75 122 ARG A N 1
ATOM 954 C CA . ARG A 1 122 ? -10.382 -4.226 -7.887 1.00 91.75 122 ARG A CA 1
ATOM 955 C C . ARG A 1 122 ? -11.635 -3.782 -7.143 1.00 91.75 122 ARG A C 1
ATOM 957 O O . ARG A 1 122 ? -11.733 -3.910 -5.926 1.00 91.75 122 ARG A O 1
ATOM 964 N N . LYS A 1 123 ? -12.630 -3.283 -7.883 1.00 93.06 123 LYS A N 1
ATOM 965 C CA . LYS A 1 123 ? -13.937 -2.932 -7.307 1.00 93.06 123 LYS A CA 1
ATOM 966 C C . LYS A 1 123 ? -14.598 -4.187 -6.738 1.00 93.06 123 LYS A C 1
ATOM 968 O O . LYS A 1 123 ? -14.760 -5.166 -7.454 1.00 93.06 123 LYS A O 1
ATOM 973 N N . ALA A 1 124 ? -15.021 -4.118 -5.482 1.00 93.94 124 ALA A N 1
ATOM 974 C CA . ALA A 1 124 ? -15.606 -5.226 -4.737 1.00 93.94 124 ALA A CA 1
ATOM 975 C C . ALA A 1 124 ? -16.965 -4.825 -4.146 1.00 93.94 124 ALA A C 1
ATOM 977 O O . ALA A 1 124 ? -17.143 -3.692 -3.693 1.00 93.94 124 ALA A O 1
ATOM 978 N N . LYS A 1 125 ? -17.924 -5.756 -4.118 1.00 96.44 125 LYS A N 1
ATOM 979 C CA . LYS A 1 125 ? -19.197 -5.616 -3.394 1.00 96.44 125 LYS A CA 1
ATOM 980 C C . LYS A 1 125 ? -19.707 -6.998 -2.996 1.00 96.44 125 LYS A C 1
ATOM 982 O O . LYS A 1 125 ? -19.798 -7.862 -3.857 1.00 96.44 125 LYS A O 1
ATOM 987 N N . ASN A 1 126 ? -20.072 -7.183 -1.725 1.00 96.56 126 ASN A N 1
ATOM 988 C CA . ASN A 1 126 ? -20.604 -8.447 -1.190 1.00 96.56 126 ASN A CA 1
ATOM 989 C C . ASN A 1 126 ? -19.743 -9.673 -1.561 1.00 96.56 126 ASN A C 1
ATOM 991 O O . ASN A 1 126 ? -20.264 -10.716 -1.949 1.00 96.56 126 ASN A O 1
ATOM 995 N N . VAL A 1 127 ? -18.418 -9.518 -1.489 1.00 97.06 127 VAL A N 1
ATOM 996 C CA . VAL A 1 127 ? -17.452 -10.563 -1.846 1.00 97.06 127 VAL A CA 1
ATOM 997 C C . VAL A 1 127 ? -17.445 -11.641 -0.766 1.00 97.06 127 VAL A C 1
ATOM 999 O O . VAL A 1 127 ? -17.447 -11.326 0.427 1.00 97.06 127 VAL A O 1
ATOM 1002 N N . LYS A 1 128 ? -17.450 -12.912 -1.177 1.00 97.81 128 LYS A N 1
ATOM 1003 C CA . LYS A 1 128 ? -17.326 -14.036 -0.247 1.00 97.81 128 LYS A CA 1
ATOM 1004 C C . LYS A 1 128 ? -15.928 -14.070 0.360 1.00 97.81 128 LYS A C 1
ATOM 1006 O O . LYS A 1 128 ? -14.964 -13.624 -0.254 1.00 97.81 128 LYS A O 1
ATOM 1011 N N . LYS A 1 129 ? -15.803 -14.635 1.560 1.00 95.81 129 LYS A N 1
ATOM 1012 C CA . LYS A 1 129 ? -14.522 -14.685 2.277 1.00 95.81 129 LYS A CA 1
ATOM 1013 C C . LYS A 1 129 ? -13.437 -15.386 1.455 1.00 95.81 129 LYS A C 1
ATOM 1015 O O . LYS A 1 129 ? -12.312 -14.903 1.412 1.00 95.81 129 LYS A O 1
ATOM 1020 N N . GLU A 1 130 ? -13.785 -16.493 0.807 1.00 97.81 130 GLU A N 1
ATOM 1021 C CA . GLU A 1 130 ? -12.879 -17.278 -0.035 1.00 97.81 130 GLU A CA 1
ATOM 1022 C C . GLU A 1 130 ? -12.372 -16.516 -1.271 1.00 97.81 130 GLU A C 1
ATOM 1024 O O . GLU A 1 130 ? -11.247 -16.743 -1.703 1.00 97.81 130 GLU A O 1
ATOM 1029 N N . ASP A 1 131 ? -13.149 -15.559 -1.783 1.00 97.50 131 ASP A N 1
ATOM 1030 C CA . ASP A 1 131 ? -12.809 -14.786 -2.982 1.00 97.50 131 ASP A CA 1
ATOM 1031 C C . ASP A 1 131 ? -12.064 -13.482 -2.661 1.00 97.50 131 ASP A C 1
ATOM 1033 O O . ASP A 1 131 ? -11.568 -12.814 -3.569 1.00 97.50 131 ASP A O 1
ATOM 1037 N N . ALA A 1 132 ? -11.990 -13.088 -1.383 1.00 96.50 132 ALA A N 1
ATOM 1038 C CA . ALA A 1 132 ? -11.464 -11.788 -0.963 1.00 96.50 132 ALA A CA 1
ATOM 1039 C C . ALA A 1 132 ? -10.023 -11.546 -1.442 1.00 96.50 132 ALA A C 1
ATOM 1041 O O . ALA A 1 132 ? -9.691 -10.430 -1.846 1.00 96.50 132 ALA A O 1
ATOM 1042 N N . GLY A 1 133 ? -9.193 -12.595 -1.462 1.00 95.69 133 GLY A N 1
ATOM 1043 C CA . GLY A 1 133 ? -7.804 -12.519 -1.921 1.00 95.69 133 GLY A CA 1
ATOM 1044 C C . GLY A 1 133 ? -7.663 -12.034 -3.366 1.00 95.69 133 GLY A C 1
ATOM 1045 O O . GLY A 1 133 ? -6.745 -11.280 -3.660 1.00 95.69 133 GLY A O 1
ATOM 1046 N N . HIS A 1 134 ? -8.617 -12.353 -4.248 1.00 94.50 134 HIS A N 1
ATOM 1047 C CA . HIS A 1 134 ? -8.580 -11.946 -5.661 1.00 94.50 134 HIS A CA 1
ATOM 1048 C C . HIS A 1 134 ? -8.754 -10.433 -5.889 1.00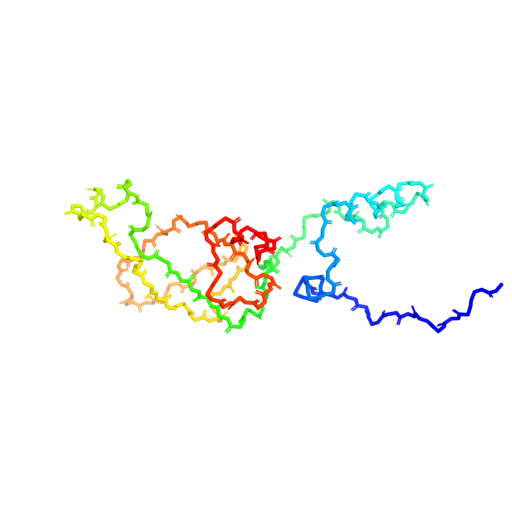 94.50 134 HIS A C 1
ATOM 1050 O O . HIS A 1 134 ? -8.603 -9.954 -7.015 1.00 94.50 134 HIS A O 1
ATOM 1056 N N . TYR A 1 135 ? -9.112 -9.676 -4.848 1.00 95.19 135 TYR A N 1
ATOM 1057 C CA . TYR A 1 135 ? -9.298 -8.224 -4.910 1.00 95.19 135 TYR A CA 1
ATOM 1058 C C . TYR A 1 135 ? -8.121 -7.446 -4.305 1.00 95.19 135 TYR A C 1
ATOM 1060 O O . TYR A 1 135 ? -8.080 -6.219 -4.440 1.00 95.19 135 TYR A O 1
ATOM 1068 N N . ILE A 1 136 ? -7.178 -8.140 -3.661 1.00 94.88 136 ILE A N 1
ATOM 1069 C CA . ILE A 1 136 ? -5.970 -7.559 -3.070 1.00 94.88 136 ILE A CA 1
ATOM 1070 C C . ILE A 1 136 ? -4.884 -7.511 -4.150 1.00 94.88 136 ILE A C 1
ATOM 1072 O O . ILE A 1 136 ? -4.587 -8.523 -4.774 1.00 94.88 136 ILE A O 1
ATOM 1076 N N . ALA A 1 137 ? -4.321 -6.328 -4.390 1.00 93.38 137 ALA A N 1
ATOM 1077 C CA . ALA A 1 137 ? -3.207 -6.132 -5.316 1.00 93.38 137 ALA A CA 1
ATOM 1078 C C . ALA A 1 137 ? -1.840 -6.322 -4.644 1.00 93.38 137 ALA A C 1
ATOM 1080 O O . ALA A 1 137 ? -0.881 -6.671 -5.323 1.00 93.38 137 ALA A O 1
ATOM 1081 N N . GLY A 1 138 ? -1.749 -6.083 -3.334 1.00 90.81 138 GLY A N 1
ATOM 1082 C CA . GLY A 1 138 ? -0.528 -6.180 -2.534 1.00 90.81 138 GLY A CA 1
ATOM 1083 C C . GLY A 1 138 ? -0.738 -5.693 -1.114 1.00 90.81 138 GLY A C 1
ATOM 1084 O O . GLY A 1 138 ? -1.865 -5.233 -0.820 1.00 90.81 138 GLY A O 1
#